Protein AF-A0A6J6X983-F1 (afdb_monomer)

Radius of gyration: 22.86 Å; Cα contacts (8 Å, |Δi|>4): 49; chains: 1; bounding box: 48×35×62 Å

Nearest PDB structures (foldseek):
  4hl6-assembly3_E  TM=7.777E-01  e=2.673E-03  Escherichia coli K-12
  2yim-assembly2_D  TM=7.556E-01  e=7.507E-02  Mycobacterium tuberculosis H37Rv
  5yit-assembly1_B  TM=7.694E-01  e=2.231E-01  Mycobacterium tuberculosis H37Rv
  5yx6-assembly1_A  TM=8.106E-01  e=4.116E-01  Mycobacterium tuberculosis H37Rv
  5yit-assembly1_A  TM=8.020E-01  e=5.049E-01  Mycobacterium tuberculosis H37Rv

Structure (mmCIF, N/CA/C/O backbone):
data_AF-A0A6J6X983-F1
#
_entry.id   AF-A0A6J6X983-F1
#
loop_
_atom_site.group_PDB
_atom_si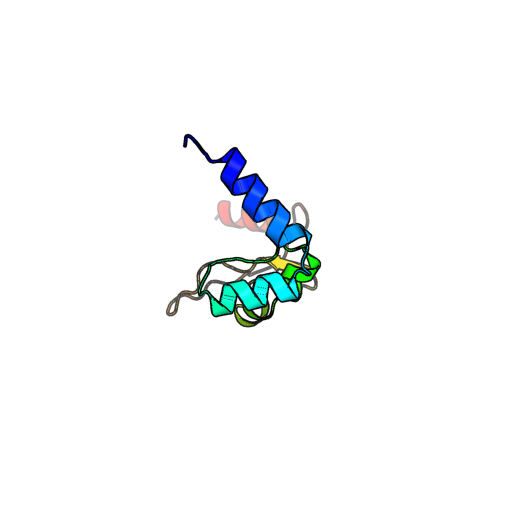te.id
_atom_site.type_symbol
_atom_site.label_atom_id
_atom_site.label_alt_id
_atom_site.label_comp_id
_ato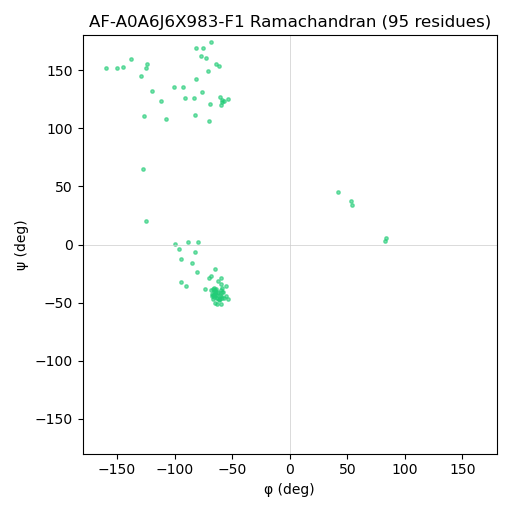m_site.label_asym_id
_atom_site.label_entity_id
_atom_site.label_seq_id
_atom_site.pdbx_PDB_ins_code
_atom_site.Cartn_x
_atom_site.Cartn_y
_atom_site.Cartn_z
_atom_site.occupancy
_atom_site.B_iso_or_equiv
_atom_site.auth_seq_id
_atom_site.auth_comp_id
_atom_site.auth_asym_id
_atom_site.auth_atom_id
_atom_site.pdbx_PDB_model_num
ATOM 1 N N . MET A 1 1 ? -4.274 21.577 19.224 1.00 65.31 1 MET A N 1
ATOM 2 C CA . MET A 1 1 ? -3.955 20.185 19.606 1.00 65.31 1 MET A CA 1
ATOM 3 C C . MET A 1 1 ? -3.795 20.066 21.127 1.00 65.31 1 MET A C 1
ATOM 5 O O . MET A 1 1 ? -2.751 19.639 21.585 1.00 65.31 1 MET A O 1
ATOM 9 N N . ALA A 1 2 ? -4.788 20.468 21.930 1.00 87.50 2 ALA A N 1
ATOM 10 C CA . ALA A 1 2 ? -4.618 20.486 23.392 1.00 87.50 2 ALA A CA 1
ATOM 11 C C . ALA A 1 2 ? -4.811 19.107 24.058 1.00 87.50 2 ALA A C 1
ATOM 13 O O . ALA A 1 2 ? -4.261 18.878 25.123 1.00 87.50 2 ALA A O 1
ATOM 14 N N . ASN A 1 3 ? -5.542 18.184 23.415 1.00 94.88 3 ASN A N 1
ATOM 15 C CA . ASN A 1 3 ? -5.977 16.919 24.031 1.00 94.88 3 ASN A CA 1
ATOM 16 C C . ASN A 1 3 ? -5.554 15.671 23.238 1.00 94.88 3 ASN A C 1
ATOM 18 O O . ASN A 1 3 ? -6.183 14.627 23.365 1.00 94.88 3 ASN A O 1
ATOM 22 N N . ARG A 1 4 ? -4.543 15.780 22.368 1.00 96.50 4 ARG A N 1
ATOM 23 C CA . ARG A 1 4 ? -4.161 14.681 21.469 1.00 96.50 4 ARG A CA 1
ATOM 24 C C . ARG A 1 4 ? -3.765 13.422 22.242 1.00 96.50 4 ARG A C 1
ATOM 26 O O . ARG A 1 4 ? -4.327 12.374 21.985 1.00 96.50 4 ARG A O 1
ATOM 33 N N . GLU A 1 5 ? -2.866 13.555 23.213 1.00 97.25 5 GLU A N 1
ATOM 34 C CA . GLU A 1 5 ? -2.361 12.425 24.008 1.00 97.25 5 GLU A CA 1
ATOM 35 C C . GLU A 1 5 ? -3.482 11.694 24.751 1.00 97.25 5 GLU A C 1
ATOM 37 O O . GLU A 1 5 ? -3.521 10.470 24.770 1.00 97.25 5 GLU A O 1
ATOM 42 N N . LEU A 1 6 ? -4.436 12.446 25.306 1.00 97.25 6 LEU A N 1
ATOM 43 C CA . LEU A 1 6 ? -5.599 11.869 25.972 1.00 97.25 6 LEU A CA 1
ATOM 44 C C . LEU A 1 6 ? -6.476 11.071 24.996 1.00 97.25 6 LEU A C 1
ATOM 46 O O . LEU A 1 6 ? -6.936 9.987 25.336 1.00 97.25 6 LEU A O 1
ATOM 50 N N . ILE A 1 7 ? -6.714 11.603 23.793 1.00 96.44 7 ILE A N 1
ATOM 51 C CA . ILE A 1 7 ? -7.505 10.916 22.763 1.00 96.44 7 ILE A CA 1
ATOM 52 C C . ILE A 1 7 ? -6.772 9.661 22.279 1.00 96.44 7 ILE A C 1
ATOM 54 O O . ILE A 1 7 ? -7.386 8.599 22.220 1.00 96.44 7 ILE A O 1
ATOM 58 N N . ASP A 1 8 ? -5.475 9.769 21.986 1.00 96.81 8 ASP A N 1
ATOM 59 C CA . ASP A 1 8 ? -4.648 8.650 21.524 1.00 96.81 8 ASP A CA 1
ATOM 60 C C . ASP A 1 8 ? -4.628 7.520 22.570 1.00 96.81 8 ASP A C 1
ATOM 62 O O . ASP A 1 8 ? -4.746 6.353 22.204 1.00 96.81 8 ASP A O 1
ATOM 66 N N . GLN A 1 9 ? -4.577 7.855 23.867 1.00 97.94 9 GLN A N 1
ATOM 67 C CA . GLN A 1 9 ? -4.674 6.878 24.954 1.00 97.94 9 GLN A CA 1
ATOM 68 C C . GLN A 1 9 ? -6.033 6.164 24.968 1.00 97.94 9 GLN A C 1
ATOM 70 O O . GLN A 1 9 ? -6.075 4.939 24.964 1.00 97.94 9 GLN A O 1
ATOM 75 N N . ILE A 1 10 ? -7.146 6.908 24.934 1.00 98.06 10 ILE A N 1
ATOM 76 C CA . ILE A 1 10 ? -8.500 6.322 24.971 1.00 98.06 10 ILE A CA 1
ATOM 77 C C . ILE A 1 10 ? -8.738 5.399 23.767 1.00 98.06 10 ILE A C 1
ATOM 79 O O . ILE A 1 10 ? -9.289 4.308 23.918 1.00 98.06 10 ILE A O 1
ATOM 83 N N . VAL A 1 11 ? -8.329 5.829 22.570 1.00 96.50 11 VAL A N 1
ATOM 84 C CA . VAL A 1 11 ? -8.459 5.023 21.348 1.00 96.50 11 VAL A CA 1
ATOM 85 C C . 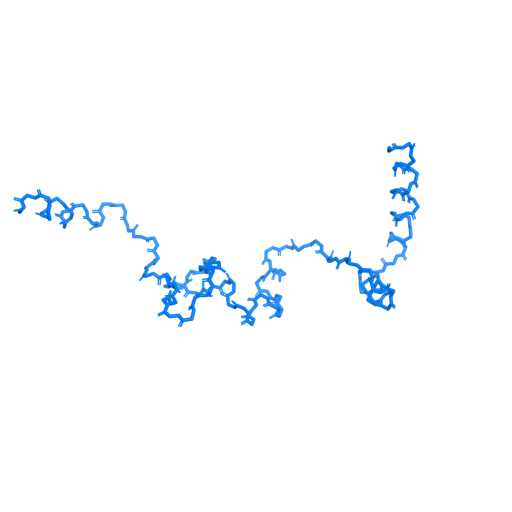VAL A 1 11 ? -7.539 3.804 21.414 1.00 96.50 11 VAL A C 1
ATOM 87 O O . VAL A 1 11 ? -7.975 2.701 21.093 1.00 96.50 11 VAL A O 1
ATOM 90 N N . GLY A 1 12 ? -6.294 3.986 21.859 1.00 97.31 12 GLY A N 1
ATOM 91 C CA . GLY A 1 12 ? -5.318 2.910 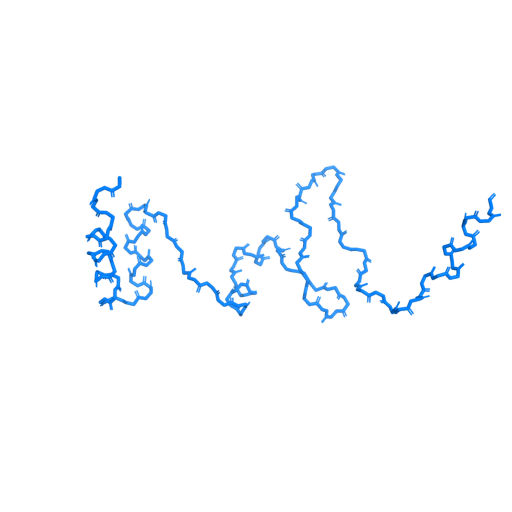22.012 1.00 97.31 12 GLY A CA 1
ATOM 92 C C . GLY A 1 12 ? -5.785 1.820 22.975 1.00 97.31 12 GLY A C 1
ATOM 93 O O . GLY A 1 12 ? -5.703 0.644 22.631 1.00 97.31 12 GLY A O 1
ATOM 94 N N . ASP A 1 13 ? -6.341 2.200 24.127 1.00 98.38 13 ASP A N 1
ATOM 95 C CA . ASP A 1 13 ? -6.893 1.260 25.107 1.00 98.38 13 ASP A CA 1
ATOM 96 C C . ASP A 1 13 ? -8.073 0.474 24.518 1.00 98.38 13 ASP A C 1
ATOM 98 O O . ASP A 1 13 ? -8.109 -0.753 24.601 1.00 98.38 13 ASP A O 1
ATOM 102 N N . TRP A 1 14 ? -9.002 1.153 23.833 1.00 97.50 14 TRP A N 1
ATOM 103 C CA . TRP A 1 14 ? -10.140 0.489 23.190 1.00 97.50 14 TRP A CA 1
ATOM 104 C C . TRP A 1 14 ? -9.707 -0.496 22.090 1.00 97.50 14 TRP A C 1
ATOM 106 O O . TRP A 1 14 ? -10.253 -1.600 22.001 1.00 97.50 14 TRP A O 1
ATOM 116 N N . VAL A 1 15 ? -8.719 -0.128 21.266 1.00 97.44 15 VAL A N 1
ATOM 117 C CA . VAL A 1 15 ? -8.160 -1.007 20.225 1.00 97.44 15 VAL A CA 1
ATOM 118 C C . VAL A 1 15 ? -7.413 -2.188 20.852 1.00 97.44 15 VAL A C 1
ATOM 120 O O . VAL A 1 15 ? -7.581 -3.317 20.402 1.00 97.44 15 VAL A O 1
ATOM 123 N N . GLY A 1 16 ? -6.620 -1.951 21.901 1.00 97.50 16 GLY A N 1
ATOM 124 C CA . GLY A 1 16 ? -5.766 -2.960 22.538 1.00 97.50 16 GLY A CA 1
ATOM 125 C C . GLY A 1 16 ? -6.521 -4.110 23.216 1.00 97.50 16 GLY A C 1
ATOM 126 O O . GLY A 1 16 ? -5.963 -5.190 23.394 1.00 97.50 16 GLY A O 1
ATOM 127 N N . GLU A 1 17 ? -7.792 -3.908 23.559 1.00 98.12 17 GLU A N 1
ATOM 128 C CA . GLU A 1 17 ? -8.673 -4.938 24.127 1.00 98.12 17 GLU A CA 1
ATOM 129 C C . GLU A 1 17 ? -9.311 -5.870 23.077 1.00 98.12 17 GLU A C 1
ATOM 131 O O . GLU A 1 17 ? -10.003 -6.822 23.445 1.00 98.12 17 GLU A O 1
ATOM 136 N N . ARG A 1 18 ? -9.136 -5.595 21.778 1.00 97.94 18 ARG A N 1
ATOM 137 C CA . ARG A 1 18 ? -9.854 -6.251 20.672 1.00 97.94 18 ARG A CA 1
ATOM 138 C C . ARG A 1 18 ? -8.889 -6.866 19.663 1.00 97.94 18 ARG A C 1
ATOM 140 O O . ARG A 1 18 ? -7.744 -6.442 19.522 1.00 97.94 18 ARG A O 1
ATOM 147 N N . THR A 1 19 ? -9.349 -7.882 18.937 1.00 98.31 19 THR A N 1
ATOM 148 C CA . THR A 1 19 ? -8.598 -8.402 17.787 1.00 98.31 19 THR A CA 1
ATOM 149 C C . THR A 1 19 ? -8.666 -7.416 16.622 1.00 98.31 19 THR A C 1
ATOM 151 O O . THR A 1 19 ? -9.573 -6.588 16.542 1.00 98.31 19 THR A O 1
ATOM 154 N N . LEU A 1 20 ? -7.729 -7.534 15.677 1.00 96.44 20 LEU A N 1
ATOM 155 C CA . LEU A 1 20 ? -7.747 -6.730 14.455 1.00 96.44 20 LEU A CA 1
ATOM 156 C C . LEU A 1 20 ? -9.089 -6.847 13.712 1.00 96.44 20 LEU A C 1
ATOM 158 O O . LEU A 1 20 ? -9.664 -5.832 13.346 1.00 96.44 20 LEU A O 1
ATOM 162 N N . GLU A 1 21 ? -9.596 -8.070 13.540 1.00 97.31 21 GLU A N 1
ATOM 163 C CA . GLU A 1 21 ? -10.880 -8.342 12.877 1.00 97.31 21 GLU A CA 1
ATOM 164 C C . GLU A 1 21 ? -12.037 -7.600 13.559 1.00 97.31 21 GLU A C 1
ATOM 166 O O . GLU A 1 21 ? -12.789 -6.893 12.900 1.00 97.31 21 GLU A O 1
ATOM 171 N N . GLN A 1 22 ? -12.109 -7.647 14.893 1.00 98.12 22 GLN A N 1
ATOM 172 C CA . GLN A 1 22 ? -13.135 -6.929 15.651 1.00 98.12 22 GLN A CA 1
ATOM 173 C C . GLN A 1 22 ? -13.045 -5.410 15.465 1.00 98.12 22 GLN A C 1
ATOM 175 O O . GLN A 1 22 ? -14.068 -4.743 15.344 1.00 98.12 22 GLN A O 1
ATOM 180 N N . VAL A 1 23 ? -11.833 -4.848 15.456 1.00 98.12 23 VAL A N 1
ATOM 181 C CA . VAL A 1 23 ? -11.635 -3.405 15.254 1.00 98.12 23 VAL A CA 1
ATOM 182 C C . VAL A 1 23 ? -12.071 -2.983 13.852 1.00 98.12 23 VAL A C 1
ATOM 184 O O . VAL A 1 23 ? -12.730 -1.954 13.714 1.00 98.12 23 VAL A O 1
ATOM 187 N N . LEU A 1 24 ? -11.725 -3.768 12.827 1.00 97.00 24 LEU A N 1
ATOM 188 C CA . LEU A 1 24 ? -12.109 -3.488 11.443 1.00 97.00 24 LEU A CA 1
ATOM 189 C C . LEU A 1 24 ? -13.627 -3.588 11.249 1.00 97.00 24 LEU A C 1
ATOM 191 O O . LEU A 1 24 ? -14.209 -2.666 10.684 1.00 97.00 24 LEU A O 1
ATOM 195 N N . ASP A 1 25 ? -14.269 -4.627 11.788 1.00 97.94 25 ASP A N 1
ATOM 196 C CA . ASP A 1 25 ? -15.724 -4.811 11.714 1.00 97.94 25 ASP A CA 1
ATOM 197 C C . ASP A 1 25 ? -16.493 -3.643 12.350 1.00 97.94 25 ASP A C 1
ATOM 199 O O . ASP A 1 25 ? -17.468 -3.140 11.788 1.00 97.94 25 ASP A O 1
ATOM 203 N N . GLU A 1 26 ? -16.079 -3.198 13.541 1.00 97.75 26 GLU A N 1
ATOM 204 C CA . GLU A 1 26 ? -16.727 -2.065 14.212 1.00 97.75 26 GLU A CA 1
ATOM 205 C C . GLU A 1 26 ? -16.483 -0.748 13.468 1.00 97.75 26 GLU A C 1
ATOM 207 O O . GLU A 1 26 ? -17.393 0.075 13.351 1.00 97.75 26 GLU A O 1
ATOM 212 N N . ALA A 1 27 ? -15.275 -0.545 12.935 1.00 96.94 27 ALA A N 1
ATOM 213 C CA . ALA A 1 27 ? -14.964 0.642 12.153 1.00 96.94 27 ALA A CA 1
ATOM 214 C C . ALA A 1 27 ? -15.754 0.686 10.838 1.00 96.94 27 ALA A C 1
ATOM 216 O O . ALA A 1 27 ? -16.267 1.747 10.491 1.00 96.94 27 ALA A O 1
ATOM 217 N N . GLU A 1 28 ? -15.927 -0.448 10.151 1.00 96.88 28 GLU A N 1
ATOM 218 C CA . GLU A 1 28 ? -16.766 -0.545 8.953 1.00 96.88 28 GLU A CA 1
ATOM 219 C C . GLU A 1 28 ? -18.224 -0.196 9.271 1.00 96.88 28 GLU A C 1
ATOM 221 O O . GLU A 1 28 ? -18.812 0.654 8.602 1.00 96.88 28 GLU A O 1
ATOM 226 N N . ARG A 1 29 ? -18.795 -0.764 10.345 1.00 97.75 29 ARG A N 1
ATOM 227 C CA . ARG A 1 29 ? -20.166 -0.438 10.790 1.00 97.75 29 ARG A CA 1
ATOM 228 C C . ARG A 1 29 ? -20.350 1.037 11.131 1.00 97.75 29 ARG A C 1
ATOM 230 O O . ARG A 1 29 ? -21.443 1.570 10.950 1.00 97.75 29 ARG A O 1
ATOM 237 N N . ALA A 1 30 ? -19.311 1.669 11.665 1.00 97.62 30 ALA A N 1
ATOM 238 C CA . ALA A 1 30 ? -19.312 3.080 12.026 1.00 97.62 30 ALA A CA 1
ATOM 239 C C . ALA A 1 30 ? -18.877 4.009 10.874 1.00 97.62 30 ALA A C 1
ATOM 241 O O . ALA A 1 30 ? -18.788 5.217 11.089 1.00 97.62 30 ALA A O 1
ATOM 242 N N . GLU A 1 31 ? -18.592 3.468 9.682 1.00 97.38 31 GLU A N 1
ATOM 243 C CA . GLU A 1 31 ? -18.056 4.193 8.520 1.00 97.38 31 GLU A CA 1
ATOM 244 C C . GLU A 1 31 ? -16.768 4.986 8.833 1.00 97.38 31 GLU A C 1
ATOM 246 O O . GLU A 1 31 ? -16.502 6.060 8.286 1.00 97.38 31 GLU A O 1
ATOM 251 N N . VAL A 1 32 ? -15.940 4.453 9.733 1.00 96.75 32 VAL A N 1
ATOM 252 C CA . VAL A 1 32 ? -14.659 5.043 10.125 1.00 96.75 32 VAL A CA 1
ATOM 253 C C . VAL A 1 32 ? -13.549 4.498 9.233 1.00 96.75 32 VAL A C 1
ATOM 255 O O . VAL A 1 32 ? -13.330 3.293 9.140 1.00 96.75 32 VAL A O 1
ATOM 258 N N . ALA A 1 33 ? -12.791 5.402 8.614 1.00 96.06 33 ALA A N 1
ATOM 259 C CA . ALA A 1 33 ? -11.637 5.035 7.805 1.00 96.06 33 ALA A CA 1
ATOM 260 C C . ALA A 1 33 ? -10.494 4.507 8.686 1.00 96.06 33 ALA A C 1
ATOM 262 O O . ALA A 1 33 ? -9.800 5.273 9.358 1.00 96.06 33 ALA A O 1
ATOM 263 N N . VAL A 1 34 ? -10.281 3.196 8.639 1.00 95.25 34 VAL A N 1
ATOM 264 C CA . VAL A 1 34 ? -9.150 2.503 9.263 1.00 95.25 34 VAL A CA 1
ATOM 265 C C . VAL A 1 34 ? -8.603 1.447 8.309 1.00 95.25 34 VAL A C 1
ATOM 267 O O . VAL A 1 34 ? -9.289 1.003 7.391 1.00 95.25 34 VAL A O 1
ATOM 270 N N . ALA A 1 35 ? -7.363 1.032 8.539 1.00 94.69 35 ALA A N 1
ATOM 271 C CA . ALA A 1 35 ? -6.762 -0.100 7.855 1.00 94.69 35 ALA A CA 1
ATOM 272 C C . ALA A 1 35 ? -5.737 -0.776 8.777 1.00 94.69 35 ALA A C 1
ATOM 274 O O . ALA A 1 35 ? -5.139 -0.103 9.625 1.00 94.69 35 ALA A O 1
ATOM 275 N N . PRO A 1 36 ? -5.506 -2.087 8.617 1.00 95.12 36 PRO A N 1
ATOM 276 C CA . PRO A 1 36 ? -4.371 -2.755 9.242 1.00 95.12 36 PRO A CA 1
ATOM 277 C C . PRO A 1 36 ? -3.034 -2.177 8.760 1.00 95.12 36 PRO A C 1
ATOM 279 O O . PRO A 1 36 ? -2.897 -1.697 7.634 1.00 95.12 36 PRO A O 1
ATOM 282 N N . VAL A 1 37 ? -2.010 -2.287 9.606 1.00 95.25 37 VAL A N 1
ATOM 283 C CA . VAL A 1 37 ? -0.623 -2.034 9.199 1.00 95.25 37 VAL A CA 1
ATOM 284 C C . VAL A 1 37 ? -0.083 -3.300 8.538 1.00 95.25 37 VAL A C 1
ATOM 286 O O . VAL A 1 37 ? 0.102 -4.315 9.204 1.00 95.25 37 VAL A O 1
ATOM 289 N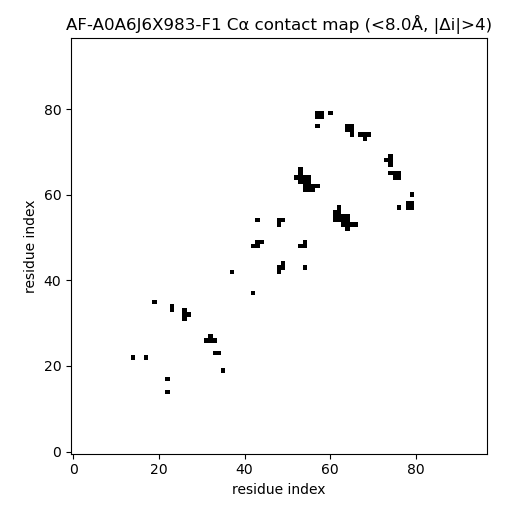 N . TYR A 1 38 ? 0.154 -3.242 7.229 1.00 95.81 38 TYR A N 1
ATOM 290 C CA . TYR A 1 38 ? 0.585 -4.393 6.439 1.00 95.81 38 TYR A CA 1
ATOM 291 C C . TYR A 1 38 ? 2.082 -4.693 6.528 1.00 95.81 38 TYR A C 1
ATOM 293 O O . TYR A 1 38 ? 2.933 -3.803 6.492 1.00 95.81 38 TYR A O 1
ATOM 301 N N . THR A 1 39 ? 2.399 -5.987 6.542 1.00 96.88 39 THR A N 1
ATOM 302 C CA . THR A 1 39 ? 3.694 -6.528 6.124 1.00 96.88 39 THR A CA 1
ATOM 303 C C . THR A 1 39 ? 3.753 -6.662 4.598 1.00 96.88 39 THR A C 1
ATOM 305 O O . THR A 1 39 ? 2.734 -6.597 3.913 1.00 96.88 39 THR A O 1
ATOM 308 N N . MET A 1 40 ? 4.935 -6.924 4.030 1.00 93.94 40 MET A N 1
ATOM 309 C CA . MET A 1 40 ? 5.045 -7.173 2.582 1.00 93.94 40 MET A CA 1
A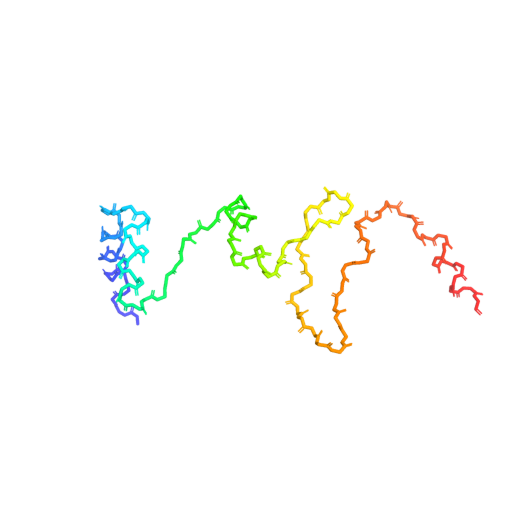TOM 310 C C . MET A 1 40 ? 4.265 -8.411 2.123 1.00 93.94 40 MET A C 1
ATOM 312 O O . MET A 1 40 ? 3.757 -8.430 1.005 1.00 93.94 40 MET A O 1
ATOM 316 N N . THR A 1 41 ? 4.135 -9.426 2.979 1.00 94.69 41 THR A N 1
ATOM 317 C CA . THR A 1 41 ? 3.305 -10.599 2.686 1.00 94.69 41 THR A CA 1
ATOM 318 C C . THR A 1 41 ? 1.832 -10.212 2.585 1.00 94.69 41 THR A C 1
ATOM 320 O O . THR A 1 41 ? 1.145 -10.684 1.682 1.00 94.69 41 THR A O 1
ATOM 323 N N . ASP A 1 42 ? 1.358 -9.322 3.459 1.00 96.00 42 ASP A N 1
ATOM 324 C CA . ASP A 1 42 ? -0.025 -8.835 3.415 1.00 96.00 42 ASP A CA 1
ATOM 325 C C . ASP A 1 42 ? -0.268 -8.020 2.143 1.00 96.00 42 ASP A C 1
ATOM 327 O O . ASP A 1 42 ? -1.238 -8.267 1.437 1.00 96.00 42 ASP A O 1
ATOM 331 N N . VAL A 1 43 ? 0.668 -7.138 1.769 1.00 95.00 43 VAL A N 1
ATOM 332 C CA . VAL A 1 43 ? 0.597 -6.347 0.525 1.00 95.00 43 VAL A CA 1
ATOM 333 C C . VAL A 1 43 ? 0.444 -7.240 -0.715 1.00 95.00 43 VAL A C 1
ATOM 335 O O . VAL A 1 43 ? -0.362 -6.947 -1.594 1.00 95.00 43 VAL A O 1
ATOM 338 N N . VAL A 1 44 ? 1.207 -8.332 -0.811 1.00 92.25 44 VAL A N 1
ATOM 339 C CA . VAL A 1 44 ? 1.148 -9.249 -1.968 1.00 92.25 44 VAL A CA 1
ATOM 340 C C . VAL A 1 44 ? -0.160 -10.055 -2.005 1.00 92.25 44 VAL A C 1
ATOM 342 O O . VAL A 1 44 ? -0.634 -10.438 -3.082 1.00 92.25 44 VAL A O 1
ATOM 345 N N . ASN A 1 45 ? -0.746 -10.316 -0.836 1.00 93.81 45 ASN A N 1
ATOM 346 C CA . ASN A 1 45 ? -1.966 -11.107 -0.695 1.00 93.81 45 ASN A CA 1
ATOM 347 C C . ASN A 1 45 ? -3.250 -10.266 -0.659 1.00 93.81 45 ASN A C 1
ATOM 349 O O . ASN A 1 45 ? -4.330 -10.835 -0.814 1.00 93.81 45 ASN A O 1
ATOM 353 N N . ASP A 1 46 ? -3.152 -8.946 -0.502 1.00 95.69 46 ASP A N 1
ATOM 354 C CA . ASP A 1 46 ? -4.297 -8.044 -0.430 1.00 95.69 46 ASP A CA 1
ATOM 355 C C . ASP A 1 46 ? -5.164 -8.136 -1.707 1.00 95.69 46 ASP A C 1
ATOM 357 O O . ASP A 1 46 ? -4.661 -7.915 -2.819 1.00 95.69 46 ASP A O 1
ATOM 361 N N . PRO A 1 47 ? -6.469 -8.457 -1.585 1.00 95.75 47 PRO A N 1
ATOM 362 C CA . PRO A 1 47 ? -7.347 -8.623 -2.741 1.00 95.75 47 PRO A CA 1
ATOM 363 C C . PRO A 1 47 ? -7.418 -7.379 -3.631 1.00 95.75 47 PRO A C 1
ATOM 365 O O . PRO A 1 47 ? -7.350 -7.493 -4.855 1.00 95.75 47 PRO A O 1
ATOM 368 N N . HIS A 1 48 ? -7.479 -6.189 -3.031 1.00 95.31 48 HIS A N 1
ATOM 369 C CA . HIS A 1 48 ? -7.580 -4.935 -3.766 1.00 95.31 48 HIS A CA 1
ATOM 370 C C . HIS A 1 48 ? -6.305 -4.653 -4.571 1.00 95.31 48 HIS A C 1
ATOM 372 O O . HIS A 1 48 ? -6.370 -4.285 -5.747 1.00 95.31 48 HIS A O 1
ATOM 378 N N . LEU A 1 49 ? -5.125 -4.868 -3.983 1.00 95.56 49 LEU A N 1
ATOM 379 C CA . LEU A 1 49 ? -3.845 -4.691 -4.672 1.00 95.56 49 LEU A CA 1
ATOM 380 C C . LEU A 1 49 ? -3.651 -5.706 -5.804 1.00 95.56 49 LEU A C 1
ATOM 382 O O . LEU A 1 49 ? -3.140 -5.340 -6.870 1.00 95.56 49 LEU A O 1
ATOM 386 N N . ARG A 1 50 ? -4.106 -6.950 -5.612 1.00 95.12 50 ARG A N 1
ATOM 387 C CA . ARG A 1 50 ? -4.081 -7.998 -6.644 1.00 95.12 50 ARG A CA 1
ATOM 388 C C . ARG A 1 50 ? -4.986 -7.660 -7.823 1.00 95.12 50 ARG A C 1
ATOM 390 O O . ARG A 1 50 ? -4.524 -7.671 -8.961 1.00 95.12 50 ARG A O 1
ATOM 397 N N . GLU A 1 51 ? -6.239 -7.288 -7.571 1.00 96.06 51 GLU A N 1
ATOM 398 C CA . GLU A 1 51 ? -7.186 -6.869 -8.616 1.00 96.06 51 GLU A CA 1
ATOM 399 C C . GLU A 1 51 ? -6.669 -5.659 -9.400 1.00 96.06 51 GLU A C 1
ATOM 401 O O . GLU A 1 51 ? -6.786 -5.572 -10.627 1.00 96.06 51 GLU A O 1
ATOM 406 N N . ARG A 1 52 ? -6.007 -4.735 -8.700 1.00 94.94 52 ARG A N 1
ATOM 407 C CA . ARG A 1 52 ? -5.371 -3.570 -9.311 1.00 94.94 52 ARG A CA 1
ATOM 408 C C . ARG A 1 52 ? -4.020 -3.860 -9.941 1.00 94.94 52 ARG A C 1
ATOM 410 O O . ARG A 1 52 ? -3.429 -2.917 -10.464 1.00 94.94 52 ARG A O 1
ATOM 417 N N . ASN A 1 53 ? -3.540 -5.104 -9.945 1.00 94.56 53 ASN A N 1
ATOM 418 C CA . ASN A 1 53 ? -2.211 -5.503 -10.420 1.00 94.56 53 ASN A CA 1
ATOM 419 C C . ASN A 1 53 ? -1.126 -4.508 -9.965 1.00 94.56 53 ASN A C 1
ATOM 421 O O . ASN A 1 53 ? -0.339 -4.026 -10.783 1.00 94.56 53 ASN A O 1
ATOM 425 N N . ALA A 1 54 ? -1.169 -4.111 -8.689 1.00 95.62 54 ALA A N 1
ATOM 426 C CA . ALA A 1 54 ? -0.241 -3.140 -8.111 1.00 95.62 54 ALA A CA 1
ATOM 427 C C . ALA A 1 54 ? 1.187 -3.704 -8.026 1.00 95.62 54 ALA A C 1
ATOM 429 O O . ALA A 1 54 ? 2.158 -2.953 -8.102 1.00 95.62 54 ALA A O 1
ATOM 430 N N . ILE A 1 55 ? 1.296 -5.029 -7.922 1.00 95.19 55 ILE A N 1
ATOM 431 C CA . ILE A 1 55 ? 2.527 -5.802 -8.059 1.00 95.19 55 ILE A CA 1
ATOM 432 C C . ILE A 1 55 ? 2.330 -6.759 -9.235 1.00 95.19 55 ILE A C 1
ATOM 434 O O . ILE A 1 55 ? 1.289 -7.410 -9.337 1.00 95.19 55 ILE A O 1
ATOM 438 N N . VAL A 1 56 ? 3.311 -6.817 -10.128 1.00 94.06 56 VAL A N 1
ATOM 439 C CA . VAL A 1 56 ? 3.346 -7.710 -11.291 1.00 94.06 56 VAL A CA 1
ATOM 440 C C . VAL A 1 56 ? 4.621 -8.536 -11.267 1.00 94.06 56 VAL A C 1
ATOM 442 O O . VAL A 1 56 ? 5.632 -8.102 -10.722 1.00 94.06 56 VAL A O 1
ATOM 445 N N . ASP A 1 57 ? 4.570 -9.726 -11.850 1.00 93.25 57 ASP A N 1
ATOM 446 C CA . ASP A 1 57 ? 5.765 -10.528 -12.092 1.00 93.25 57 ASP A CA 1
ATOM 447 C C . ASP A 1 57 ? 6.434 -10.055 -13.389 1.00 93.25 57 ASP A C 1
ATOM 449 O O . ASP A 1 57 ? 5.772 -9.943 -14.426 1.00 93.25 57 ASP A O 1
ATOM 453 N N . VAL A 1 58 ? 7.723 -9.729 -13.316 1.00 94.38 58 VAL A N 1
ATOM 454 C CA . VAL A 1 58 ? 8.551 -9.370 -14.470 1.00 94.38 58 VAL A CA 1
ATOM 455 C C . VAL A 1 58 ? 9.770 -10.275 -14.440 1.00 94.38 58 VAL A C 1
ATOM 457 O O . VAL A 1 58 ? 10.602 -10.170 -13.541 1.00 94.38 58 VAL A O 1
ATOM 460 N N . ASP A 1 59 ? 9.849 -11.191 -15.402 1.00 92.38 59 ASP A N 1
ATOM 461 C CA . ASP A 1 59 ? 10.930 -12.173 -15.519 1.00 92.38 59 ASP A CA 1
ATOM 462 C C . ASP A 1 59 ? 11.160 -12.993 -14.225 1.00 92.38 59 ASP A C 1
ATOM 464 O O . ASP A 1 59 ? 12.293 -13.306 -13.859 1.00 92.38 59 ASP A O 1
ATOM 468 N N . GLY A 1 60 ? 10.079 -13.349 -13.515 1.00 91.12 60 GLY A N 1
ATOM 469 C CA . GLY A 1 60 ? 10.115 -14.112 -12.262 1.00 91.12 60 GLY A CA 1
ATOM 470 C C . GLY A 1 60 ? 10.365 -13.269 -11.008 1.00 91.12 60 GLY A C 1
ATOM 471 O O . GLY A 1 60 ? 10.560 -13.826 -9.924 1.00 91.12 60 GLY A O 1
ATOM 472 N N . VAL A 1 61 ? 10.402 -11.938 -11.139 1.00 90.88 61 VAL A N 1
ATOM 473 C CA . VAL A 1 61 ? 10.634 -11.004 -10.034 1.00 90.88 61 VAL A CA 1
ATOM 474 C C . VAL A 1 61 ? 9.362 -10.196 -9.754 1.00 90.88 61 VAL A C 1
ATOM 476 O O . VAL A 1 61 ? 8.874 -9.501 -10.648 1.00 90.88 61 VAL A O 1
ATOM 479 N N . PRO A 1 62 ? 8.825 -10.211 -8.518 1.00 92.00 62 PRO A N 1
ATOM 480 C CA . PRO A 1 62 ? 7.704 -9.356 -8.154 1.00 92.00 62 PRO A CA 1
ATOM 481 C C . PRO A 1 62 ? 8.155 -7.894 -8.100 1.00 92.00 62 PRO A C 1
ATOM 483 O O . PRO A 1 62 ? 9.042 -7.522 -7.331 1.00 92.00 62 PRO A O 1
ATOM 486 N N . MET A 1 63 ? 7.520 -7.052 -8.908 1.00 93.00 63 MET A N 1
ATOM 487 C CA . MET A 1 63 ? 7.842 -5.637 -9.048 1.00 93.00 63 MET A CA 1
ATOM 488 C C . MET A 1 63 ? 6.593 -4.777 -8.891 1.00 93.00 63 MET A C 1
ATOM 490 O O . MET A 1 63 ? 5.503 -5.142 -9.33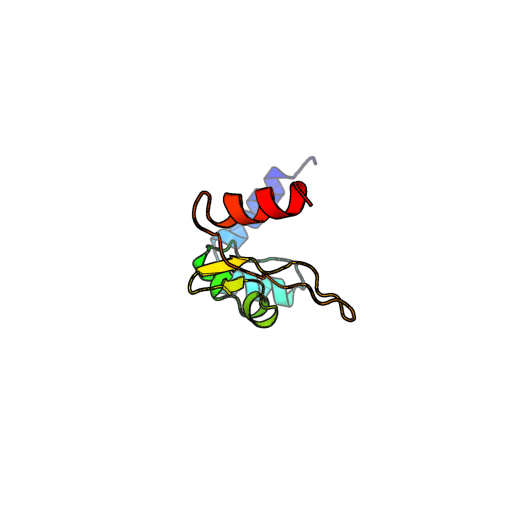2 1.00 93.00 63 MET A O 1
ATOM 494 N N . GLN A 1 64 ? 6.755 -3.599 -8.289 1.00 94.25 64 GLN A N 1
ATOM 495 C CA . GLN A 1 64 ? 5.705 -2.588 -8.289 1.00 94.25 64 GLN A CA 1
ATOM 496 C C . GLN A 1 64 ? 5.382 -2.194 -9.735 1.00 94.25 64 GLN A C 1
ATOM 498 O O . GLN A 1 64 ? 6.272 -1.821 -10.499 1.00 94.25 64 GLN A O 1
ATOM 503 N N . ASN A 1 65 ? 4.105 -2.260 -10.100 1.00 95.69 65 ASN A N 1
ATOM 504 C CA . ASN A 1 65 ? 3.637 -1.889 -11.428 1.00 95.69 65 ASN A CA 1
ATOM 505 C C . ASN A 1 65 ? 3.612 -0.361 -11.617 1.00 95.69 65 ASN A C 1
ATOM 507 O O . ASN A 1 65 ? 3.716 0.421 -10.668 1.00 95.69 65 ASN A O 1
ATOM 511 N N . VAL A 1 66 ? 3.411 0.079 -12.858 1.00 94.75 66 VAL A N 1
ATOM 512 C CA . VAL A 1 66 ? 3.176 1.487 -13.181 1.00 94.75 66 VAL A CA 1
ATOM 513 C C . VAL A 1 66 ? 1.933 1.979 -12.430 1.00 94.75 66 VAL A C 1
ATOM 515 O O . VAL A 1 66 ? 0.851 1.406 -12.544 1.00 94.75 66 VAL A O 1
ATOM 518 N N . ILE A 1 67 ? 2.089 3.051 -11.647 1.00 92.19 67 ILE A N 1
ATOM 519 C CA . ILE A 1 67 ? 1.048 3.540 -10.724 1.00 92.19 67 ILE A CA 1
ATOM 520 C C . ILE A 1 67 ? -0.196 4.045 -11.474 1.00 92.19 67 ILE A C 1
ATOM 522 O O . ILE A 1 67 ? -1.326 3.839 -11.028 1.00 92.19 67 ILE A O 1
ATOM 526 N N . ALA A 1 68 ? 0.000 4.721 -12.609 1.00 92.94 68 ALA A N 1
ATOM 527 C CA . ALA A 1 68 ? -1.081 5.321 -13.381 1.00 92.94 68 ALA A CA 1
ATOM 528 C C . ALA A 1 68 ? -1.609 4.371 -14.467 1.00 92.94 68 ALA A C 1
ATOM 530 O O . ALA A 1 68 ? -0.841 3.776 -15.221 1.00 92.94 68 ALA A O 1
ATOM 531 N N . ARG A 1 69 ? -2.939 4.295 -14.591 1.00 92.50 6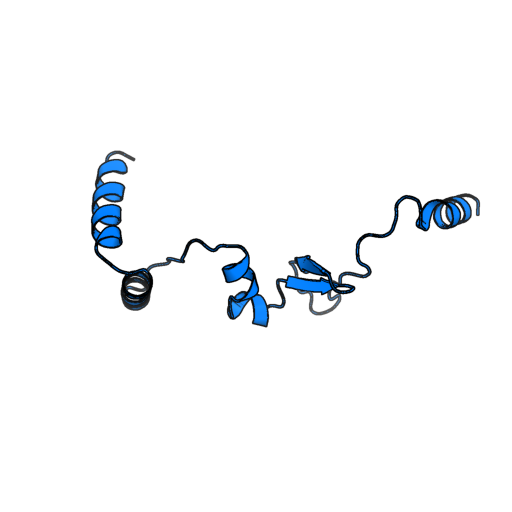9 ARG A N 1
ATOM 532 C CA . ARG A 1 69 ? -3.631 3.573 -15.667 1.00 92.50 69 ARG A CA 1
ATOM 533 C C . ARG A 1 69 ? -4.237 4.581 -16.634 1.00 92.50 69 ARG A C 1
ATOM 535 O O . ARG A 1 69 ? -5.200 5.258 -16.290 1.00 92.50 69 ARG A O 1
ATOM 542 N N . LEU A 1 70 ? -3.653 4.680 -17.823 1.00 95.69 70 LEU A N 1
ATOM 543 C CA . LEU A 1 70 ? -4.133 5.543 -18.900 1.00 95.69 70 LEU A CA 1
ATOM 544 C C . LEU A 1 70 ? -4.912 4.695 -19.905 1.00 95.69 70 LEU A C 1
ATOM 546 O O . LEU A 1 70 ? -4.471 3.603 -20.253 1.00 95.69 70 LEU A O 1
ATOM 550 N N . SER A 1 71 ? -6.067 5.181 -20.355 1.00 96.12 71 SER A N 1
ATOM 551 C CA . SER A 1 71 ? -6.935 4.443 -21.280 1.00 96.12 71 SER A CA 1
ATOM 552 C C . SER A 1 71 ? -6.388 4.401 -22.708 1.00 96.12 71 SER A C 1
ATOM 554 O O . SER A 1 71 ? -6.516 3.378 -23.369 1.00 96.12 71 SER A O 1
ATOM 556 N N . GLU A 1 72 ? -5.779 5.492 -23.182 1.00 97.31 72 GLU A N 1
ATOM 557 C CA . GLU A 1 72 ? -5.249 5.593 -24.553 1.00 97.31 72 GLU A CA 1
ATOM 558 C C . GLU A 1 72 ? -3.793 5.134 -24.662 1.00 97.31 72 GLU A C 1
ATOM 560 O O . GLU A 1 72 ? -3.403 4.516 -25.649 1.00 97.31 72 GLU A O 1
ATOM 565 N N . THR A 1 73 ? -2.991 5.399 -23.629 1.00 96.38 73 THR A N 1
ATOM 566 C CA . THR A 1 73 ? -1.559 5.070 -23.584 1.00 96.38 73 THR A CA 1
ATOM 567 C C . THR A 1 73 ? -1.199 4.269 -22.328 1.00 96.38 73 THR A C 1
ATOM 569 O O . THR A 1 73 ? -0.464 4.763 -21.469 1.00 96.38 73 THR A O 1
ATOM 572 N N . PRO A 1 74 ? -1.715 3.034 -22.166 1.00 94.38 74 PRO A N 1
ATOM 573 C CA . PRO A 1 74 ? -1.418 2.218 -20.993 1.00 94.38 74 PRO A CA 1
ATOM 574 C C . PRO A 1 74 ? 0.093 2.067 -20.773 1.00 94.38 74 PRO A C 1
ATOM 576 O O . PRO A 1 74 ? 0.823 1.637 -21.666 1.00 94.38 74 PRO A O 1
ATOM 579 N N . GLY A 1 75 ? 0.564 2.422 -19.576 1.00 93.75 75 GLY A N 1
ATOM 580 C CA . GLY A 1 75 ? 1.950 2.193 -19.183 1.00 93.75 75 GLY A CA 1
ATOM 581 C C . GLY A 1 75 ? 2.225 0.707 -18.944 1.00 93.75 75 GLY A C 1
ATOM 582 O O . GLY A 1 75 ? 1.345 -0.029 -18.497 1.00 93.75 75 GLY A O 1
ATOM 583 N N . SER A 1 76 ? 3.457 0.275 -19.205 1.00 93.62 76 SER A N 1
ATOM 584 C CA . SER A 1 76 ? 3.926 -1.077 -18.900 1.00 93.62 76 SER A CA 1
ATOM 585 C C . SER A 1 76 ? 5.397 -1.075 -18.487 1.00 93.62 76 SER A C 1
ATOM 587 O O . SER A 1 76 ? 6.177 -0.211 -18.899 1.00 93.62 76 SER A O 1
ATOM 589 N N . ILE A 1 77 ? 5.780 -2.068 -17.684 1.00 94.12 77 ILE A N 1
ATOM 590 C CA . ILE A 1 77 ? 7.188 -2.416 -17.479 1.00 94.12 77 ILE A CA 1
ATOM 591 C C . ILE A 1 77 ? 7.650 -3.181 -18.722 1.00 94.12 77 ILE A C 1
ATOM 593 O O . ILE A 1 77 ? 6.950 -4.076 -19.190 1.00 94.12 77 ILE A O 1
ATOM 597 N N . ARG A 1 78 ? 8.797 -2.795 -19.291 1.00 90.94 78 ARG A N 1
ATOM 598 C CA . ARG A 1 78 ? 9.306 -3.378 -20.547 1.00 90.94 78 ARG A CA 1
ATOM 599 C C . ARG A 1 78 ? 10.287 -4.524 -20.325 1.00 90.94 78 ARG A C 1
ATOM 601 O O . ARG A 1 78 ? 10.360 -5.413 -21.161 1.00 90.94 78 ARG A O 1
ATOM 608 N N . PHE A 1 79 ? 11.054 -4.461 -19.244 1.00 90.38 79 PHE A N 1
ATOM 609 C CA . PHE A 1 79 ? 12.075 -5.438 -18.881 1.00 90.38 79 PHE A CA 1
ATOM 610 C C . PHE A 1 79 ? 12.389 -5.321 -17.386 1.00 90.38 79 PHE A C 1
ATOM 612 O O . PHE A 1 79 ? 12.252 -4.233 -16.812 1.00 90.38 79 PHE A O 1
ATOM 619 N N . ALA A 1 80 ? 12.812 -6.425 -16.766 1.00 91.19 80 ALA A N 1
ATOM 620 C CA . ALA A 1 80 ? 13.448 -6.401 -15.453 1.00 91.19 80 ALA A CA 1
ATOM 621 C C . ALA A 1 80 ? 14.839 -5.738 -15.522 1.00 91.19 80 ALA A C 1
ATOM 623 O O . ALA A 1 80 ? 15.335 -5.392 -16.594 1.00 91.19 80 ALA A O 1
ATOM 624 N N . ALA A 1 81 ? 15.487 -5.542 -14.372 1.00 89.38 81 ALA A N 1
ATOM 625 C CA . ALA A 1 81 ? 16.834 -4.976 -14.338 1.00 89.38 81 ALA A CA 1
ATOM 626 C C . ALA A 1 81 ? 17.814 -5.818 -15.180 1.00 89.38 81 ALA A C 1
ATOM 628 O O . ALA A 1 81 ? 17.981 -7.012 -14.939 1.00 89.38 81 ALA A O 1
ATOM 629 N N . ARG A 1 82 ? 18.464 -5.169 -16.152 1.00 91.00 82 ARG A N 1
ATOM 630 C CA . ARG A 1 82 ? 19.502 -5.761 -17.005 1.00 91.00 82 ARG A CA 1
ATOM 631 C C . ARG A 1 82 ? 20.836 -5.866 -16.278 1.00 91.00 82 ARG A C 1
ATOM 633 O O . ARG A 1 82 ? 21.065 -5.193 -15.268 1.00 91.00 82 ARG A O 1
ATOM 640 N N . ALA A 1 83 ? 21.728 -6.703 -16.797 1.00 93.75 83 ALA A N 1
ATOM 641 C CA . ALA A 1 83 ? 23.071 -6.828 -16.260 1.00 93.75 83 ALA A CA 1
ATOM 642 C C . ALA A 1 83 ? 23.865 -5.520 -16.424 1.00 93.75 83 ALA A C 1
ATOM 644 O O . ALA A 1 83 ? 23.609 -4.690 -17.301 1.00 93.75 83 ALA A O 1
ATOM 645 N N . LEU A 1 84 ? 24.871 -5.335 -15.566 1.00 96.88 84 LEU A N 1
ATOM 646 C CA . LEU A 1 84 ? 25.756 -4.177 -15.645 1.00 96.88 84 LEU A CA 1
ATOM 647 C C . LEU A 1 84 ? 26.466 -4.146 -17.007 1.00 96.88 84 LEU A C 1
ATOM 649 O O . LEU A 1 84 ? 27.213 -5.064 -17.336 1.00 96.88 84 LEU A O 1
ATOM 653 N N . GLY A 1 85 ? 26.260 -3.066 -17.762 1.00 96.88 85 GLY A N 1
ATOM 654 C CA . GLY A 1 85 ? 26.901 -2.840 -19.060 1.00 96.88 85 GLY A CA 1
ATOM 655 C C . GLY A 1 85 ? 26.229 -3.524 -20.255 1.00 96.88 85 GLY A C 1
ATOM 656 O O . GLY A 1 85 ? 26.732 -3.382 -21.364 1.00 96.88 85 GLY A O 1
ATOM 657 N N . GLU A 1 86 ? 25.101 -4.217 -20.061 1.00 96.38 86 GLU A N 1
ATOM 658 C CA . GLU A 1 86 ? 24.421 -4.992 -21.116 1.00 96.38 86 GLU A CA 1
ATOM 659 C C . GLU A 1 86 ? 24.073 -4.153 -22.358 1.00 96.38 86 GLU A C 1
ATOM 661 O O . GLU A 1 86 ? 24.212 -4.625 -23.482 1.00 96.38 86 GLU A O 1
ATOM 666 N N . ASP A 1 87 ? 23.706 -2.885 -22.161 1.00 94.88 87 ASP A N 1
ATOM 667 C CA . ASP A 1 87 ? 23.298 -1.979 -23.242 1.00 94.88 87 ASP A CA 1
ATOM 668 C C . ASP A 1 87 ? 24.397 -1.007 -23.700 1.00 94.88 87 ASP A C 1
ATOM 670 O O . ASP A 1 87 ? 24.164 -0.182 -24.583 1.00 94.88 87 ASP A O 1
ATOM 674 N N . THR A 1 88 ? 25.597 -1.053 -23.108 1.00 97.06 88 THR A N 1
ATOM 675 C CA . THR A 1 88 ? 26.622 -0.019 -23.334 1.00 97.06 88 THR A CA 1
ATOM 676 C C . THR A 1 88 ? 27.052 0.078 -24.797 1.00 97.06 88 THR A C 1
ATOM 678 O O . THR A 1 88 ? 27.103 1.182 -25.335 1.00 97.06 88 THR A O 1
ATOM 681 N N . GLU A 1 89 ? 27.343 -1.047 -25.452 1.00 97.38 89 GLU A N 1
ATOM 682 C CA . GLU A 1 89 ? 27.794 -1.048 -26.851 1.00 97.38 89 GLU A CA 1
ATOM 683 C C . GLU A 1 89 ? 26.703 -0.545 -27.803 1.00 97.38 89 GLU A C 1
ATOM 685 O O . GLU A 1 89 ? 26.981 0.283 -28.671 1.00 97.38 89 GLU A O 1
ATOM 690 N N . ALA A 1 90 ? 25.458 -0.990 -27.599 1.00 96.44 90 ALA A N 1
ATOM 691 C CA . ALA A 1 90 ? 24.316 -0.583 -28.413 1.00 96.44 90 ALA A CA 1
ATOM 692 C C . ALA A 1 90 ? 24.065 0.932 -28.320 1.00 96.44 90 ALA A C 1
ATOM 694 O O . ALA A 1 90 ? 23.956 1.601 -29.344 1.00 96.44 90 ALA A O 1
ATOM 695 N N . VAL A 1 91 ? 24.065 1.493 -27.105 1.00 96.00 91 VAL A N 1
ATOM 696 C CA . VAL A 1 91 ? 23.846 2.934 -26.891 1.00 96.00 91 VAL A CA 1
ATOM 697 C C . VAL A 1 91 ? 24.992 3.778 -27.457 1.00 96.00 91 VAL A C 1
ATOM 699 O O . VAL A 1 91 ? 24.751 4.847 -28.011 1.00 96.00 91 VAL A O 1
ATOM 702 N N . ILE A 1 92 ? 26.247 3.324 -27.349 1.00 97.62 92 ILE A N 1
ATOM 703 C CA . ILE A 1 92 ? 27.383 4.039 -27.953 1.00 97.62 92 ILE A CA 1
ATOM 704 C C . ILE A 1 92 ? 27.265 4.056 -29.481 1.00 97.62 92 ILE A C 1
ATOM 706 O O . ILE A 1 92 ? 27.591 5.071 -30.092 1.00 97.62 92 ILE A O 1
ATOM 710 N N . ALA A 1 93 ? 26.807 2.966 -30.103 1.00 97.50 93 ALA A N 1
ATOM 711 C CA . ALA A 1 93 ? 26.590 2.925 -31.546 1.00 97.50 93 ALA A CA 1
ATOM 712 C C . ALA A 1 93 ? 25.515 3.934 -31.987 1.00 97.50 93 ALA A C 1
ATOM 714 O O . ALA A 1 93 ? 25.775 4.713 -32.897 1.00 97.50 93 ALA A O 1
ATOM 715 N N . GLU A 1 94 ? 24.377 4.004 -31.282 1.00 97.06 94 GLU A N 1
ATOM 716 C CA . GLU A 1 94 ? 23.282 4.946 -31.587 1.00 97.06 94 GLU A CA 1
ATOM 717 C C . GLU A 1 94 ? 23.692 6.427 -31.525 1.00 97.06 94 GLU A C 1
ATOM 719 O O . GLU A 1 94 ? 23.101 7.254 -32.209 1.00 97.06 94 GLU A O 1
ATOM 724 N N . LEU A 1 95 ? 24.682 6.782 -30.699 1.00 95.44 95 LEU A N 1
ATOM 725 C CA . LEU A 1 95 ? 25.154 8.166 -30.559 1.00 95.44 95 LEU A CA 1
ATOM 726 C C . LEU A 1 95 ? 26.192 8.578 -31.611 1.00 95.44 95 LEU A C 1
ATOM 728 O O . LEU A 1 95 ? 26.495 9.767 -31.721 1.00 95.44 95 LEU A O 1
ATOM 732 N N . ASN A 1 96 ? 26.787 7.612 -32.312 1.00 92.44 96 ASN A N 1
ATOM 733 C CA . ASN A 1 96 ? 27.827 7.861 -33.311 1.00 92.44 96 ASN A CA 1
ATOM 734 C C . ASN A 1 96 ? 27.283 7.936 -34.750 1.00 92.44 96 ASN A C 1
ATOM 736 O O . ASN A 1 96 ? 28.066 8.233 -35.656 1.00 92.44 96 ASN A O 1
ATOM 740 N N . ASP A 1 97 ? 25.983 7.690 -34.938 1.00 69.31 97 ASP A N 1
ATOM 741 C CA . ASP A 1 97 ? 25.234 7.880 -36.189 1.00 69.31 97 ASP A CA 1
ATOM 742 C C . ASP A 1 97 ? 24.577 9.275 -36.253 1.00 69.31 97 ASP A C 1
ATOM 744 O O . ASP A 1 97 ? 24.536 9.858 -37.365 1.00 69.31 97 ASP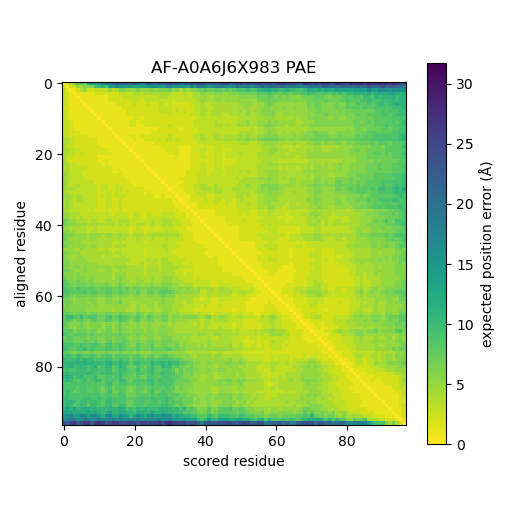 A O 1
#

InterPro domains:
  IPR003673 CoA-transferase family III [PF02515] (3-88)
  IPR023606 CoA-transferase family III domain 1 superfamily [G3DSA:3.40.50.10540] (46-95)
  IPR023606 CoA-transferase family III domain 1 superfamily [SSF89796] (2-95)
  IPR044855 CoA-transferase family III domain 3 superfamily [G3DSA:3.30.1540.10] (2-45)
  IPR050509 Coenzyme A-transferase family III [PTHR48228] (1-95)

Solvent-accessible surface area (backbone atoms only — not comparable to full-atom values): 6343 Å² total; per-residue (Å²): 131,92,57,55,70,62,50,53,48,58,53,47,54,62,51,70,78,48,55,70,68,58,52,52,53,53,27,58,77,67,72,46,94,77,78,84,88,73,53,73,70,47,56,72,64,32,66,69,41,51,78,63,45,46,58,39,76,41,96,89,38,84,37,79,40,69,87,64,86,42,91,91,66,62,65,74,85,89,71,60,92,73,63,93,69,74,59,51,68,63,56,53,53,68,73,74,111

pLDDT: mean 94.79, std 4.57, range [65.31, 98.38]

Secondary structure (DSSP, 8-state):
--SHHHHHHHHHHHHHTS-HHHHHHHHHHTT--------HHHHHH-HHHHHTT-EEEETTEEEEPPS---SSS------SPPPTTTTHHHHHHHH--

Sequence (97 aa):
MANRELIDQIVGDWVGERTLEQVLDEAERAEVAVAPVYTMTDVVNDPHLRERNAIVDVDGVPMQNVIARLSETPGSIRFAARALGEDTEAVIAELND

Mean predicted aligned error: 4.9 Å

Organism: NCBI:txid449393

Foldseek 3Di:
DVCVVVVCVVVVVVPVVDDPVVVVVVCVVVVHDDDDDDDPVCCVVPPVCVVVCQWDQFPNDTDGFDPDQDPVDGDGDDHDDDDVCPCVVVVVVVVVD